Protein AF-A0A377E8X3-F1 (afdb_monomer)

Secondary structure (DSSP, 8-state):
---------TTTT--HHHHHHHHHHTT-HHHHHHH----TTS--TTTTSSSHHHHHHHHHHHHHHHTHHHHHHHHHHHHT--

pLDDT: mean 97.31, std 3.92, range [70.62, 98.81]

Sequence (82 aa):
MAKDIRFETPLMWIDKAETWALADYYGKLDLVRNETLTCYNGMKGDGCGHCAACNLRTNGLNHYLADKPTVMAAMKQKTGLK

Organism: Escherichia coli (NCBI:txid562)

Radius of gyration: 14.64 Å; Cα contacts (8 Å, |Δi|>4): 92; chains: 1; bounding box: 29×39×41 Å

Solvent-accessible surface area (backbone atoms only — not comparable to full-atom values): 4828 Å² total; per-residue (Å²): 134,85,77,95,74,86,86,83,64,89,60,78,88,52,55,61,24,25,51,46,35,55,32,44,74,74,75,36,38,66,55,57,46,53,75,36,75,64,24,87,84,73,34,50,31,75,35,77,68,78,44,72,53,19,47,53,54,50,51,15,47,52,54,23,71,75,40,47,70,63,37,39,49,53,36,25,66,76,66,73,55,132

InterPro domains:
  IPR014729 Rossmann-like alpha/beta/alpha sandwich fold [G3DSA:3.40.50.620] (1-82)
  IPR018317 Queuosine biosynthesis protein QueC [PF06508] (2-64)
  IPR018317 Queuosine biosynthesis protein QueC [PTHR42914] (2-73)

Nearest PDB structures (foldseek):
  2pg3-assembly1_A-2  TM=1.006E+00  e=3.792E-10  Pectobacterium atrosepticum SCRI1043
  3bl5-assembly1_A  TM=1.003E+00  e=1.329E-05  unclassified
  3bl5-assembly6_F  TM=9.937E-01  e=1.096E-05  unclassified

Foldseek 3Di:
DDDDDDDDDLCPPAALLLVLLVCVVVVNNVVQQAVDDQEPVRDGHCYDCPDPSSVRNVVSVVVCVVPVVVSNVVSCVVNVHD

Structure (mmCIF, N/CA/C/O backbone):
data_AF-A0A377E8X3-F1
#
_entry.id   AF-A0A377E8X3-F1
#
loop_
_atom_site.group_PDB
_atom_site.id
_atom_site.type_symbol
_atom_site.label_atom_id
_atom_site.label_alt_id
_atom_site.label_comp_id
_atom_site.label_asym_id
_atom_site.label_entity_id
_atom_site.label_seq_id
_atom_site.pdbx_PDB_ins_code
_atom_site.Cartn_x
_atom_site.Cartn_y
_atom_site.Cartn_z
_atom_site.occupancy
_atom_site.B_iso_or_equiv
_atom_site.auth_seq_id
_atom_site.auth_comp_id
_atom_site.auth_asym_id
_atom_site.auth_atom_id
_atom_site.pdbx_PDB_model_num
ATOM 1 N N . MET A 1 1 ? -6.046 -29.442 25.882 1.00 70.62 1 MET A N 1
ATOM 2 C CA . MET A 1 1 ? -6.995 -28.308 25.816 1.00 70.62 1 MET A CA 1
ATOM 3 C C . MET A 1 1 ? -6.489 -27.342 24.756 1.00 70.62 1 MET A C 1
ATOM 5 O O . MET A 1 1 ? -5.293 -27.071 24.756 1.00 70.62 1 MET A O 1
ATOM 9 N N . ALA A 1 2 ? -7.337 -26.895 23.828 1.00 83.06 2 ALA A N 1
ATOM 10 C CA . ALA A 1 2 ? -6.945 -25.903 22.825 1.00 83.06 2 ALA A CA 1
ATOM 11 C C . ALA A 1 2 ? -6.866 -24.510 23.472 1.00 83.06 2 ALA A C 1
ATOM 13 O O . ALA A 1 2 ? -7.697 -24.182 24.317 1.00 83.06 2 ALA A O 1
ATOM 14 N N . LYS A 1 3 ? -5.848 -23.721 23.113 1.00 88.69 3 LYS A N 1
ATOM 15 C CA . LYS A 1 3 ? -5.722 -22.322 23.545 1.00 88.69 3 LYS A CA 1
ATOM 16 C C . LYS A 1 3 ? -6.597 -21.438 22.663 1.00 88.69 3 LYS A C 1
ATOM 18 O O . LYS A 1 3 ? -6.666 -21.665 21.459 1.00 88.69 3 LYS A O 1
ATOM 23 N N . ASP A 1 4 ? -7.194 -20.418 23.264 1.00 92.56 4 ASP A N 1
ATOM 24 C CA . ASP A 1 4 ? -7.898 -19.370 22.532 1.00 92.56 4 ASP A CA 1
ATOM 25 C C . ASP A 1 4 ? -6.872 -18.442 21.863 1.00 92.56 4 ASP A C 1
ATOM 27 O O . ASP A 1 4 ? -6.222 -17.622 22.515 1.00 92.56 4 ASP A O 1
ATOM 31 N N . ILE A 1 5 ? -6.638 -18.662 20.569 1.00 95.94 5 ILE A N 1
ATOM 32 C CA . ILE A 1 5 ? -5.704 -17.892 19.745 1.00 95.94 5 ILE A CA 1
ATOM 33 C C . ILE A 1 5 ? -6.514 -17.211 18.651 1.00 95.94 5 ILE A C 1
ATOM 35 O O . ILE A 1 5 ? -7.216 -17.868 17.884 1.00 95.94 5 ILE A O 1
ATOM 39 N N . ARG A 1 6 ? -6.369 -15.889 18.546 1.00 96.56 6 ARG A N 1
ATOM 40 C CA . ARG A 1 6 ? -7.022 -15.102 17.500 1.00 96.56 6 ARG A CA 1
ATOM 41 C C . ARG A 1 6 ? -6.163 -15.062 16.242 1.00 96.56 6 ARG A C 1
ATOM 43 O O . ARG A 1 6 ? -4.960 -14.817 16.318 1.00 96.56 6 ARG A O 1
ATOM 50 N N . PHE A 1 7 ? -6.798 -15.235 15.087 1.00 96.50 7 PHE A N 1
ATOM 51 C CA . PHE A 1 7 ? -6.190 -14.966 13.786 1.00 96.50 7 PHE A CA 1
ATOM 52 C C . PHE A 1 7 ? -6.708 -13.638 13.256 1.00 96.50 7 PHE A C 1
ATOM 54 O O . PHE A 1 7 ? -7.872 -13.508 12.883 1.00 96.50 7 PHE A O 1
ATOM 61 N N . GLU A 1 8 ? -5.830 -12.644 13.236 1.00 97.06 8 GLU A N 1
ATOM 62 C CA . GLU A 1 8 ? -6.135 -11.322 12.708 1.00 97.06 8 GLU A CA 1
ATOM 63 C C . GLU A 1 8 ? -5.628 -11.230 11.267 1.00 97.06 8 GLU A C 1
ATOM 65 O O . GLU A 1 8 ? -4.488 -11.580 10.963 1.00 97.06 8 GLU A O 1
ATOM 70 N N . THR A 1 9 ? -6.495 -10.784 10.359 1.00 97.62 9 THR A N 1
ATOM 71 C CA . THR A 1 9 ? -6.204 -10.685 8.923 1.00 97.62 9 THR A CA 1
ATOM 72 C C . THR A 1 9 ? -6.432 -9.246 8.449 1.00 97.62 9 THR A C 1
ATOM 74 O O . THR A 1 9 ? -7.376 -8.970 7.712 1.00 97.62 9 THR A O 1
ATOM 77 N N . PRO A 1 10 ? -5.577 -8.291 8.865 1.00 97.12 10 PRO A N 1
ATOM 78 C CA . PRO A 1 10 ? -5.807 -6.857 8.642 1.00 97.12 10 PRO A CA 1
ATOM 79 C C . PRO A 1 10 ? -5.873 -6.466 7.160 1.00 97.12 10 PRO A C 1
ATOM 81 O O . PRO A 1 10 ? -6.388 -5.405 6.825 1.00 97.12 10 PRO A O 1
ATOM 84 N N . LEU A 1 11 ? -5.363 -7.324 6.272 1.00 98.25 11 LEU A N 1
ATOM 85 C CA . LEU A 1 11 ? -5.343 -7.092 4.831 1.00 98.25 11 LEU A CA 1
ATOM 86 C C . LEU A 1 11 ? -6.496 -7.781 4.077 1.00 98.25 11 LEU A C 1
ATOM 88 O O . LEU A 1 11 ? -6.558 -7.673 2.860 1.00 98.25 11 LEU A O 1
ATOM 92 N N . MET A 1 12 ? -7.387 -8.510 4.765 1.00 98.12 12 MET A N 1
ATOM 93 C CA . MET A 1 12 ? -8.369 -9.411 4.135 1.00 98.12 12 MET A CA 1
ATOM 94 C C . MET A 1 12 ? -9.261 -8.719 3.094 1.00 98.12 12 MET A C 1
ATOM 96 O O . MET A 1 12 ? -9.573 -9.304 2.062 1.00 98.12 12 MET A O 1
ATOM 100 N N . TRP A 1 13 ? -9.670 -7.479 3.365 1.00 98.25 13 TRP A N 1
ATOM 101 C CA . TRP A 1 13 ? -10.676 -6.768 2.569 1.00 98.25 13 TRP A CA 1
ATOM 102 C C . TRP A 1 13 ? -10.135 -5.549 1.828 1.00 98.25 13 TRP A C 1
ATOM 104 O O . TRP A 1 13 ? -10.921 -4.803 1.241 1.00 98.25 13 TRP A O 1
ATOM 114 N N . ILE A 1 14 ? -8.819 -5.338 1.856 1.00 98.56 14 ILE A N 1
ATOM 115 C CA . ILE A 1 14 ? -8.188 -4.185 1.218 1.00 98.56 14 ILE A CA 1
ATOM 116 C C . ILE A 1 14 ? -7.372 -4.596 -0.004 1.00 98.56 14 ILE A C 1
ATOM 118 O O . ILE A 1 14 ? -6.717 -5.638 -0.021 1.00 98.56 14 ILE A O 1
ATOM 122 N N . ASP A 1 15 ? -7.412 -3.766 -1.038 1.00 98.69 15 ASP A N 1
ATOM 123 C CA . ASP A 1 15 ? -6.631 -3.973 -2.249 1.00 98.69 15 ASP A CA 1
ATOM 124 C C . ASP A 1 15 ? -5.173 -3.500 -2.086 1.00 98.69 15 ASP A C 1
ATOM 126 O O . ASP A 1 15 ? -4.703 -3.117 -1.005 1.00 98.69 15 ASP A O 1
ATOM 130 N N . LYS A 1 16 ? -4.403 -3.546 -3.180 1.00 98.62 16 LYS A N 1
ATOM 131 C CA . LYS A 1 16 ? -2.990 -3.165 -3.139 1.00 98.62 16 LYS A CA 1
ATOM 132 C C . LYS A 1 16 ? -2.776 -1.662 -2.937 1.00 98.62 16 LYS A C 1
ATOM 134 O O . LYS A 1 16 ? -1.786 -1.302 -2.306 1.00 98.62 16 LYS A O 1
ATOM 139 N N . ALA A 1 17 ? -3.661 -0.808 -3.447 1.00 98.81 17 ALA A N 1
ATOM 140 C CA . ALA A 1 17 ? -3.590 0.638 -3.247 1.00 98.81 17 ALA A CA 1
ATOM 141 C C . ALA A 1 17 ? -3.930 1.000 -1.796 1.00 98.81 17 ALA A C 1
ATOM 143 O O . ALA A 1 17 ? -3.215 1.762 -1.151 1.00 98.81 17 ALA A O 1
ATOM 144 N N . GLU A 1 18 ? -4.951 0.366 -1.236 1.00 98.81 18 GLU A N 1
ATOM 145 C CA . GLU A 1 18 ? -5.337 0.522 0.164 1.00 98.81 18 GLU A CA 1
ATOM 146 C C . GLU A 1 18 ? -4.266 -0.039 1.114 1.00 98.81 18 GLU A C 1
ATOM 148 O O . GLU A 1 18 ? -4.000 0.538 2.164 1.00 98.81 18 GLU A O 1
ATOM 153 N N . THR A 1 19 ? -3.556 -1.101 0.723 1.00 98.69 19 THR A N 1
ATOM 154 C CA . THR A 1 19 ? -2.377 -1.584 1.466 1.00 98.69 19 THR A CA 1
ATOM 155 C C . THR A 1 19 ? -1.262 -0.526 1.515 1.00 98.69 19 THR A C 1
ATOM 157 O O . THR A 1 19 ? -0.595 -0.381 2.540 1.00 98.69 19 THR A O 1
ATOM 160 N N . TRP A 1 20 ? -1.057 0.239 0.435 1.00 98.75 20 TRP A N 1
ATOM 161 C CA . TRP A 1 20 ? -0.128 1.376 0.445 1.00 98.75 20 TRP A CA 1
ATOM 162 C C . TRP A 1 20 ? -0.617 2.510 1.342 1.00 98.75 20 TRP A C 1
ATOM 164 O O . TRP A 1 20 ? 0.178 3.051 2.112 1.00 98.75 20 TRP A O 1
ATOM 174 N N . ALA A 1 21 ? -1.915 2.819 1.304 1.00 98.75 21 ALA A N 1
ATOM 175 C CA . ALA A 1 21 ? -2.519 3.792 2.208 1.00 98.75 21 ALA A CA 1
ATOM 176 C C . ALA A 1 21 ? -2.340 3.392 3.678 1.00 98.75 21 ALA A C 1
ATOM 178 O O . ALA A 1 21 ? -2.035 4.245 4.505 1.00 98.75 21 ALA A O 1
ATOM 179 N N . LEU A 1 22 ? -2.453 2.102 4.010 1.00 98.69 22 LEU A N 1
ATOM 180 C CA . LEU A 1 22 ? -2.214 1.600 5.364 1.00 98.69 22 LEU A CA 1
ATOM 181 C C . LEU A 1 22 ? -0.755 1.807 5.806 1.00 98.69 22 LEU A C 1
ATOM 183 O O . LEU A 1 22 ? -0.505 2.206 6.941 1.00 98.69 22 LEU A O 1
ATOM 187 N N . ALA A 1 23 ? 0.218 1.586 4.918 1.00 98.69 23 ALA A N 1
ATOM 188 C CA . ALA A 1 23 ? 1.620 1.885 5.218 1.00 98.69 23 ALA A CA 1
ATOM 189 C C . ALA A 1 23 ? 1.858 3.392 5.432 1.00 98.69 23 ALA A C 1
ATOM 191 O O . ALA A 1 23 ? 2.604 3.772 6.338 1.00 98.69 23 ALA A O 1
ATOM 192 N N . ASP A 1 24 ? 1.217 4.246 4.628 1.00 98.56 24 ASP A N 1
ATOM 193 C CA . ASP A 1 24 ? 1.299 5.707 4.757 1.00 98.56 24 ASP A CA 1
ATOM 194 C C . ASP A 1 24 ? 0.605 6.211 6.035 1.00 98.56 24 ASP A C 1
ATOM 196 O O . ASP A 1 24 ? 1.137 7.073 6.726 1.00 98.56 24 ASP A O 1
ATOM 200 N N . TYR A 1 25 ? -0.517 5.598 6.433 1.00 98.50 25 TYR A N 1
ATOM 201 C CA . TYR A 1 25 ? -1.230 5.903 7.680 1.00 98.50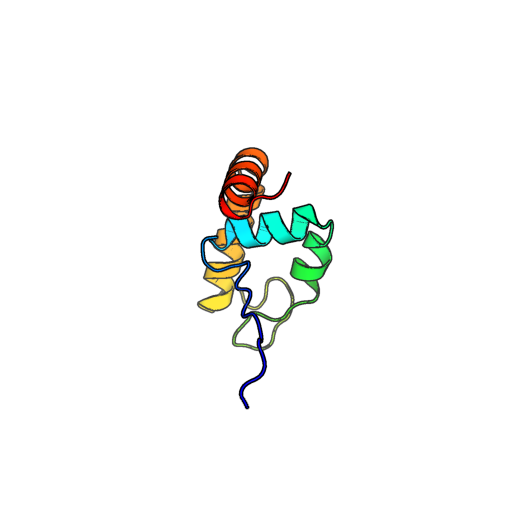 25 TYR A CA 1
ATOM 202 C C . TYR A 1 25 ? -0.326 5.797 8.915 1.00 98.50 25 TYR A C 1
ATOM 204 O O . TYR A 1 25 ? -0.387 6.635 9.812 1.00 98.50 25 TYR A O 1
ATOM 212 N N . TYR A 1 26 ? 0.559 4.798 8.942 1.00 98.44 26 TYR A N 1
ATOM 213 C CA . TYR A 1 26 ? 1.541 4.620 10.014 1.00 98.44 26 TYR A CA 1
ATOM 214 C C . TYR A 1 26 ? 2.866 5.368 9.780 1.00 98.44 26 TYR A C 1
ATOM 216 O O . TYR A 1 26 ? 3.824 5.174 10.532 1.00 98.44 26 TYR A O 1
ATOM 224 N N . GLY A 1 27 ? 2.962 6.199 8.737 1.00 98.38 27 GLY A N 1
ATOM 225 C CA . GLY A 1 27 ? 4.177 6.938 8.390 1.00 98.38 27 GLY A CA 1
ATOM 226 C C . GLY A 1 27 ? 5.338 6.035 7.960 1.00 98.38 27 GLY A C 1
ATOM 227 O O . GLY A 1 27 ? 6.502 6.365 8.188 1.00 98.38 27 GLY A O 1
ATOM 228 N N . LYS A 1 28 ? 5.041 4.856 7.396 1.00 98.56 28 LYS A N 1
ATOM 229 C CA . LYS A 1 28 ? 6.026 3.846 6.961 1.00 98.56 28 LYS A CA 1
ATOM 230 C C . LYS A 1 28 ? 5.998 3.585 5.456 1.00 98.56 28 LYS A C 1
ATOM 232 O O . LYS A 1 28 ? 6.556 2.581 5.015 1.00 98.56 28 LYS A O 1
ATOM 237 N N . LEU A 1 29 ? 5.403 4.480 4.665 1.00 98.38 29 LEU A N 1
ATOM 238 C CA . LEU A 1 29 ? 5.331 4.340 3.210 1.00 98.38 29 LEU A CA 1
ATOM 239 C C . LEU A 1 29 ? 6.716 4.131 2.582 1.00 98.38 29 LEU A C 1
ATOM 241 O O . LEU A 1 29 ? 6.914 3.146 1.876 1.00 98.38 29 LEU A O 1
ATOM 245 N N . ASP A 1 30 ? 7.683 4.998 2.892 1.00 98.25 30 ASP A N 1
ATOM 246 C CA . ASP A 1 30 ? 9.032 4.923 2.312 1.00 98.25 30 ASP A CA 1
ATOM 247 C C . ASP A 1 30 ? 9.786 3.665 2.742 1.00 98.25 30 ASP A C 1
ATOM 249 O O . ASP A 1 30 ? 10.455 3.029 1.928 1.00 98.25 30 ASP A O 1
ATOM 253 N N . LEU A 1 31 ? 9.622 3.253 4.004 1.00 98.50 31 LEU A N 1
ATOM 254 C CA . LEU A 1 31 ? 10.203 2.012 4.513 1.00 98.50 31 LEU A CA 1
ATOM 255 C C . LEU A 1 31 ? 9.666 0.810 3.732 1.00 98.50 31 LEU A C 1
ATOM 257 O O . LEU A 1 31 ? 10.434 -0.003 3.222 1.00 98.50 31 LEU A O 1
ATOM 261 N N . VAL A 1 32 ? 8.340 0.703 3.606 1.00 98.56 32 VAL A N 1
ATOM 262 C CA . VAL A 1 32 ? 7.716 -0.388 2.851 1.00 98.56 32 VAL A CA 1
ATOM 263 C C . VAL A 1 32 ? 8.132 -0.315 1.390 1.00 98.56 32 VAL A C 1
ATOM 265 O O . VAL A 1 32 ? 8.430 -1.354 0.796 1.00 98.56 32 VAL A O 1
ATOM 268 N N . ARG A 1 33 ? 8.188 0.884 0.803 1.00 98.31 33 ARG A N 1
ATOM 269 C CA . ARG A 1 33 ? 8.529 1.062 -0.603 1.00 98.31 33 ARG A CA 1
ATOM 270 C C . ARG A 1 33 ? 9.939 0.601 -0.912 1.00 98.31 33 ARG A C 1
ATOM 272 O O . ARG A 1 33 ? 10.068 -0.190 -1.838 1.00 98.31 33 ARG A O 1
ATOM 279 N N . ASN A 1 34 ? 10.925 1.037 -0.134 1.00 98.44 34 ASN A N 1
ATOM 280 C CA . ASN A 1 34 ? 12.339 0.909 -0.480 1.00 98.44 34 ASN A CA 1
ATOM 281 C C . ASN A 1 34 ? 13.001 -0.336 0.126 1.00 98.44 34 ASN A C 1
ATOM 283 O O . ASN A 1 34 ? 13.842 -0.956 -0.522 1.00 98.44 34 ASN A O 1
ATOM 287 N N . GLU A 1 35 ? 12.583 -0.762 1.321 1.00 98.38 35 GLU A N 1
ATOM 288 C CA . GLU A 1 35 ? 13.304 -1.800 2.076 1.00 98.38 35 GLU A CA 1
ATOM 289 C C . GLU A 1 35 ? 12.698 -3.204 1.961 1.00 98.38 35 GLU A C 1
ATOM 291 O O . GLU A 1 35 ? 13.321 -4.186 2.372 1.00 98.38 35 GLU A O 1
ATOM 296 N N . THR A 1 36 ? 11.500 -3.345 1.384 1.00 98.56 36 THR A N 1
ATOM 297 C CA . THR A 1 36 ? 10.846 -4.659 1.241 1.00 98.56 36 THR A CA 1
ATOM 298 C C . THR A 1 36 ? 11.122 -5.315 -0.111 1.00 98.56 36 THR A C 1
ATOM 300 O O . THR A 1 36 ? 11.354 -4.654 -1.126 1.00 98.56 36 THR A O 1
ATOM 303 N N . LEU A 1 37 ? 11.076 -6.650 -0.127 1.00 98.56 37 LEU A N 1
ATOM 304 C CA . LEU A 1 37 ? 11.202 -7.467 -1.330 1.00 98.56 37 LEU A CA 1
ATOM 305 C C . LEU A 1 37 ? 9.837 -8.047 -1.711 1.00 98.56 37 LEU A C 1
ATOM 307 O O . LEU A 1 37 ? 9.241 -8.821 -0.970 1.00 98.56 37 LEU A O 1
ATOM 311 N N . THR A 1 38 ? 9.344 -7.675 -2.889 1.00 98.56 38 THR A N 1
ATOM 312 C CA . THR A 1 38 ? 8.159 -8.290 -3.518 1.00 98.56 38 THR A CA 1
ATOM 313 C C . THR A 1 38 ? 8.497 -8.922 -4.869 1.00 98.56 38 THR A C 1
ATOM 315 O O . THR A 1 38 ? 7.798 -9.822 -5.324 1.00 98.56 38 THR A O 1
ATOM 318 N N . CYS A 1 39 ? 9.568 -8.456 -5.516 1.00 98.62 39 CYS A N 1
ATOM 319 C CA . CYS A 1 39 ? 10.006 -8.929 -6.821 1.00 98.62 39 CYS A CA 1
ATOM 320 C C . CYS A 1 39 ? 10.345 -10.424 -6.795 1.00 98.62 39 CYS A C 1
ATOM 322 O O . CYS A 1 39 ? 11.137 -10.866 -5.963 1.00 98.62 39 CYS A O 1
ATOM 324 N N . TYR A 1 40 ? 9.839 -11.179 -7.771 1.00 98.56 40 TYR A N 1
ATOM 325 C CA . TYR A 1 40 ? 10.196 -12.592 -7.940 1.00 98.56 40 TYR A CA 1
ATOM 326 C C . TYR A 1 40 ? 11.675 -12.818 -8.279 1.00 98.56 40 TYR A C 1
ATOM 328 O O . TYR A 1 40 ? 12.196 -13.899 -8.041 1.00 98.56 4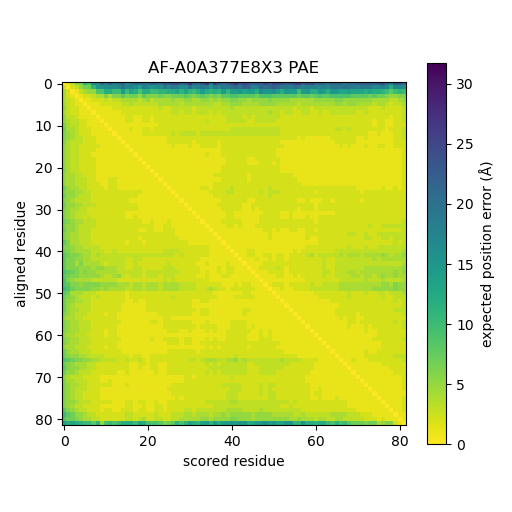0 TYR A O 1
ATOM 336 N N . ASN A 1 41 ? 12.367 -11.785 -8.763 1.00 98.25 41 ASN A N 1
ATOM 337 C CA . ASN A 1 41 ? 13.782 -11.843 -9.135 1.00 98.25 41 ASN A CA 1
ATOM 338 C C . ASN A 1 41 ? 14.716 -11.299 -8.038 1.00 98.25 41 ASN A C 1
ATOM 340 O O . ASN A 1 41 ? 15.853 -10.940 -8.322 1.00 98.25 41 ASN A O 1
ATOM 344 N N . GLY A 1 42 ? 14.241 -11.156 -6.795 1.00 98.00 42 GLY A N 1
ATOM 345 C CA . GLY A 1 42 ? 15.104 -10.804 -5.659 1.00 98.00 42 GLY A CA 1
ATOM 346 C C . GLY A 1 42 ? 15.503 -9.326 -5.544 1.00 98.00 42 GLY A C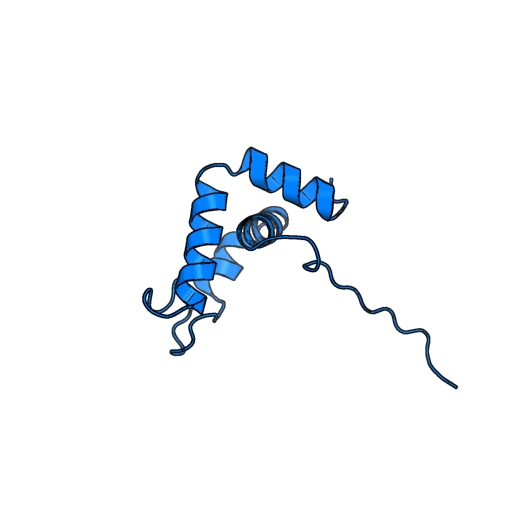 1
ATOM 347 O O . GLY A 1 42 ? 16.232 -8.967 -4.623 1.00 98.00 42 GLY A O 1
ATOM 348 N N . MET A 1 43 ? 15.013 -8.447 -6.423 1.00 98.00 43 MET A N 1
ATOM 349 C CA . MET A 1 43 ? 15.289 -7.006 -6.340 1.00 98.00 43 MET A CA 1
ATOM 350 C C . MET A 1 43 ? 14.343 -6.303 -5.359 1.00 98.00 43 MET A C 1
ATOM 352 O O . MET A 1 43 ? 13.121 -6.349 -5.524 1.00 98.00 43 MET A O 1
ATOM 356 N N . LYS A 1 44 ? 14.914 -5.656 -4.335 1.00 97.75 44 LYS A N 1
ATOM 357 C CA . LYS A 1 44 ? 14.171 -4.844 -3.357 1.00 97.75 44 LYS A CA 1
ATOM 358 C C . LYS A 1 44 ? 13.571 -3.595 -4.008 1.00 97.75 44 LYS A C 1
ATOM 360 O O . LYS A 1 44 ? 13.916 -3.240 -5.137 1.00 97.75 44 LYS A O 1
ATOM 365 N N . GLY A 1 45 ? 12.705 -2.906 -3.275 1.00 97.31 45 GLY A N 1
ATOM 366 C CA . GLY A 1 45 ? 12.197 -1.612 -3.704 1.00 97.31 45 GLY A CA 1
ATOM 367 C C . GLY A 1 45 ? 11.086 -1.735 -4.748 1.00 97.31 45 GLY A C 1
ATOM 368 O O . GLY A 1 45 ? 10.151 -2.534 -4.610 1.00 97.31 45 GLY A O 1
ATOM 369 N N . ASP A 1 46 ? 11.237 -0.973 -5.831 1.00 96.06 46 ASP A N 1
ATOM 370 C CA . ASP A 1 46 ? 10.366 -1.031 -7.013 1.00 96.06 46 ASP A CA 1
ATOM 371 C C . ASP A 1 46 ? 10.585 -2.336 -7.830 1.00 96.06 46 ASP A C 1
ATOM 373 O O . ASP A 1 46 ? 9.717 -2.779 -8.588 1.00 96.06 46 ASP A O 1
ATOM 377 N N . GLY A 1 47 ? 11.698 -3.042 -7.595 1.00 97.81 47 GLY A N 1
ATOM 378 C CA . GLY A 1 47 ? 11.974 -4.358 -8.167 1.00 97.81 47 GLY A CA 1
ATOM 379 C C . GLY A 1 47 ? 12.317 -4.328 -9.660 1.00 97.81 47 GLY A C 1
ATOM 380 O O . GLY A 1 47 ? 12.871 -3.361 -10.165 1.00 97.81 47 GLY A O 1
ATOM 381 N N . CYS A 1 48 ? 12.027 -5.420 -10.379 1.00 97.88 48 CYS A N 1
ATOM 382 C CA . CYS A 1 48 ? 12.424 -5.570 -11.790 1.00 97.88 48 CYS A CA 1
ATOM 383 C C . CYS A 1 48 ? 11.516 -4.877 -12.804 1.00 97.88 48 CYS A C 1
ATOM 385 O O . CYS A 1 48 ? 11.881 -4.777 -13.969 1.00 97.88 48 CYS A O 1
ATOM 387 N N . GLY A 1 49 ? 10.311 -4.473 -12.402 1.00 96.88 49 GLY A N 1
ATOM 388 C CA . GLY A 1 49 ? 9.339 -3.837 -13.296 1.00 96.88 49 GLY A CA 1
ATOM 389 C C . GLY A 1 49 ? 8.716 -4.738 -14.374 1.00 96.88 49 GLY A C 1
ATOM 390 O O . GLY A 1 49 ? 7.838 -4.271 -15.084 1.00 96.88 49 GLY A O 1
ATOM 391 N N . HIS A 1 50 ? 9.120 -6.008 -14.502 1.00 97.25 50 HIS A N 1
ATOM 392 C CA . HIS A 1 50 ? 8.623 -6.905 -15.560 1.00 97.25 50 HIS A CA 1
ATOM 393 C C . HIS A 1 50 ? 8.045 -8.238 -15.050 1.00 97.25 50 HIS A C 1
ATOM 395 O O . HIS A 1 50 ? 7.602 -9.065 -15.845 1.00 97.25 50 HIS A O 1
ATOM 401 N N . CYS A 1 51 ? 8.052 -8.487 -13.735 1.00 98.56 51 CYS A N 1
ATOM 402 C CA . CYS A 1 51 ? 7.401 -9.659 -13.142 1.00 98.56 51 CYS A CA 1
ATOM 403 C C . CYS A 1 51 ? 5.994 -9.317 -12.631 1.00 98.56 51 CYS A C 1
ATOM 405 O O . CYS A 1 51 ? 5.719 -8.174 -12.260 1.00 98.56 51 CYS A O 1
ATOM 407 N N . ALA A 1 52 ? 5.113 -10.318 -12.541 1.00 98.56 52 ALA A N 1
ATOM 408 C CA . ALA A 1 52 ? 3.722 -10.111 -12.127 1.00 98.56 52 ALA A CA 1
ATOM 409 C C . ALA A 1 52 ? 3.591 -9.441 -10.743 1.00 98.56 52 ALA A C 1
ATOM 411 O O . ALA A 1 52 ? 2.765 -8.545 -10.568 1.00 98.56 52 ALA A O 1
ATOM 412 N N . ALA A 1 53 ? 4.444 -9.810 -9.780 1.00 98.56 53 ALA A N 1
ATOM 413 C CA . ALA A 1 53 ? 4.436 -9.212 -8.446 1.00 98.56 53 ALA A CA 1
ATOM 414 C C . ALA A 1 53 ? 4.816 -7.719 -8.457 1.00 98.56 53 ALA A C 1
ATOM 416 O O . ALA A 1 53 ? 4.186 -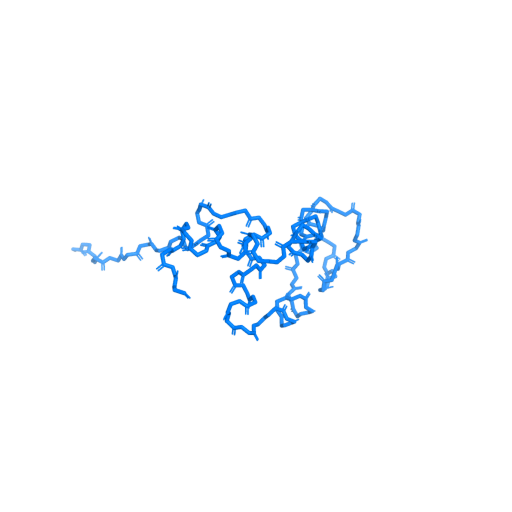6.923 -7.757 1.00 98.56 53 ALA A O 1
ATOM 417 N N . CYS A 1 54 ? 5.804 -7.329 -9.275 1.00 98.56 54 CYS A N 1
ATOM 418 C CA . CYS A 1 54 ? 6.156 -5.922 -9.484 1.00 98.56 54 CYS A CA 1
ATOM 419 C C . CYS A 1 54 ? 4.990 -5.160 -10.117 1.00 98.56 54 CYS A C 1
ATOM 421 O O . CYS A 1 54 ? 4.619 -4.113 -9.603 1.00 98.56 54 CYS A O 1
ATOM 423 N N . ASN A 1 55 ? 4.358 -5.712 -11.157 1.00 98.50 55 ASN A N 1
ATOM 424 C CA . ASN A 1 55 ? 3.242 -5.052 -11.840 1.00 98.50 55 ASN A CA 1
ATOM 425 C C . ASN A 1 55 ? 2.078 -4.770 -10.882 1.00 98.50 55 ASN A C 1
ATOM 427 O O . ASN A 1 55 ? 1.598 -3.642 -10.811 1.00 98.50 55 ASN A O 1
ATOM 431 N N . LEU A 1 56 ? 1.668 -5.760 -10.081 1.00 98.62 56 LEU A N 1
ATOM 432 C CA . LEU A 1 56 ? 0.609 -5.571 -9.085 1.00 98.62 56 LEU A CA 1
ATOM 433 C C . LEU A 1 56 ? 0.983 -4.500 -8.049 1.00 98.62 56 LEU A C 1
ATOM 435 O O . LEU A 1 56 ? 0.173 -3.632 -7.721 1.00 98.62 56 LEU A O 1
ATOM 439 N N . ARG A 1 57 ? 2.216 -4.555 -7.530 1.00 98.56 57 ARG A N 1
ATOM 440 C CA . ARG A 1 57 ? 2.724 -3.616 -6.522 1.00 98.56 57 ARG A CA 1
ATOM 441 C C . ARG A 1 57 ? 2.771 -2.180 -7.051 1.00 98.56 57 ARG A C 1
ATOM 443 O O . ARG A 1 57 ? 2.292 -1.283 -6.356 1.00 98.56 57 ARG A O 1
ATOM 450 N N . THR A 1 58 ? 3.299 -1.985 -8.257 1.00 98.44 58 THR A N 1
ATOM 451 C CA . THR A 1 58 ? 3.411 -0.680 -8.919 1.00 98.44 58 THR A CA 1
ATOM 452 C C . THR A 1 58 ? 2.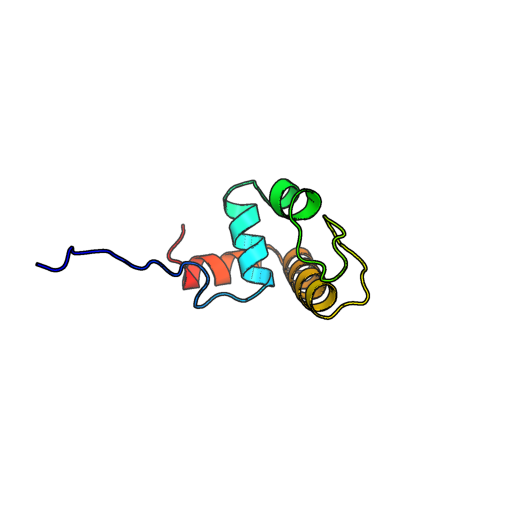043 -0.126 -9.299 1.00 98.44 58 THR A C 1
ATOM 454 O O . THR A 1 58 ? 1.781 1.041 -9.032 1.00 98.44 58 THR A O 1
ATOM 457 N N . ASN A 1 59 ? 1.127 -0.950 -9.819 1.00 98.62 59 ASN A N 1
ATOM 458 C CA . A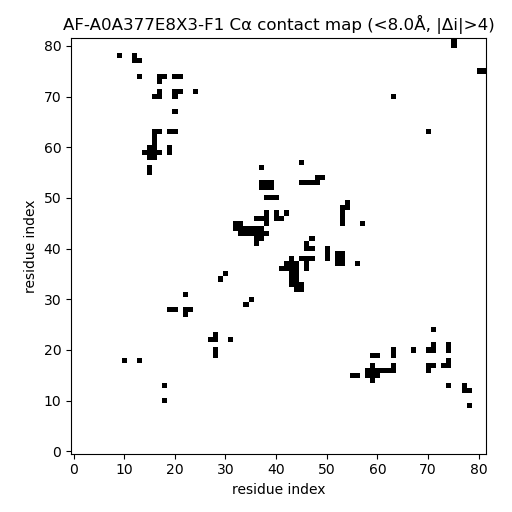SN A 1 59 ? -0.239 -0.513 -10.127 1.0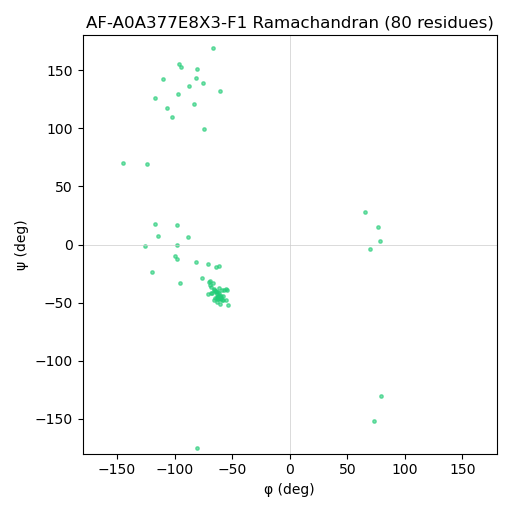0 98.62 59 ASN A CA 1
ATOM 459 C C . ASN A 1 59 ? -0.969 -0.012 -8.874 1.00 98.62 59 ASN A C 1
ATOM 461 O O . ASN A 1 59 ? -1.581 1.053 -8.904 1.00 98.62 59 ASN A O 1
ATOM 465 N N . GLY A 1 60 ? -0.849 -0.739 -7.757 1.00 98.69 60 GLY A N 1
ATOM 466 C CA . GLY A 1 60 ? -1.397 -0.296 -6.476 1.00 98.69 60 GLY A CA 1
ATOM 467 C C . GLY A 1 60 ? -0.776 1.015 -5.990 1.00 98.69 60 GLY A C 1
ATOM 468 O O . GLY A 1 60 ? -1.496 1.888 -5.514 1.00 98.69 60 GLY A O 1
ATOM 469 N N . LEU A 1 61 ? 0.546 1.178 -6.133 1.00 98.69 61 LEU A N 1
ATOM 470 C CA . LEU A 1 61 ? 1.234 2.406 -5.724 1.00 98.69 61 LEU A CA 1
ATOM 471 C C . LEU A 1 61 ? 0.773 3.595 -6.570 1.00 98.69 61 LEU A C 1
ATOM 473 O O . LEU A 1 61 ? 0.445 4.642 -6.026 1.00 98.69 61 LEU A O 1
ATOM 477 N N . ASN A 1 62 ? 0.706 3.419 -7.888 1.00 98.69 62 ASN A N 1
ATOM 478 C CA . ASN A 1 62 ? 0.278 4.460 -8.815 1.00 98.69 62 ASN A CA 1
ATOM 479 C C . ASN A 1 62 ? -1.167 4.888 -8.547 1.00 98.69 62 ASN A C 1
ATOM 481 O O . ASN A 1 62 ? -1.438 6.084 -8.498 1.00 98.69 62 ASN A O 1
ATOM 485 N N . HIS A 1 63 ? -2.075 3.933 -8.318 1.00 98.69 63 HIS A N 1
ATOM 486 C CA . HIS A 1 63 ? -3.457 4.236 -7.948 1.00 98.69 63 HIS A CA 1
ATOM 487 C C . HIS A 1 63 ? -3.521 5.026 -6.633 1.00 98.69 63 HIS A C 1
ATOM 489 O O . HIS A 1 63 ? -4.168 6.069 -6.579 1.00 98.69 63 HIS A O 1
ATOM 495 N N . TYR A 1 64 ? -2.785 4.590 -5.605 1.00 98.75 64 TYR A N 1
ATOM 496 C CA . TYR A 1 64 ? -2.721 5.308 -4.334 1.00 98.75 64 TYR A CA 1
ATOM 497 C C . TYR A 1 64 ? -2.192 6.740 -4.492 1.00 98.75 64 TYR A C 1
ATOM 499 O O . TYR A 1 64 ? -2.765 7.673 -3.943 1.00 98.75 64 TYR A O 1
ATOM 507 N N . LEU A 1 65 ? -1.107 6.937 -5.245 1.00 98.38 65 LEU A N 1
ATOM 508 C CA . LEU A 1 65 ? -0.508 8.258 -5.442 1.00 98.38 65 LEU A CA 1
A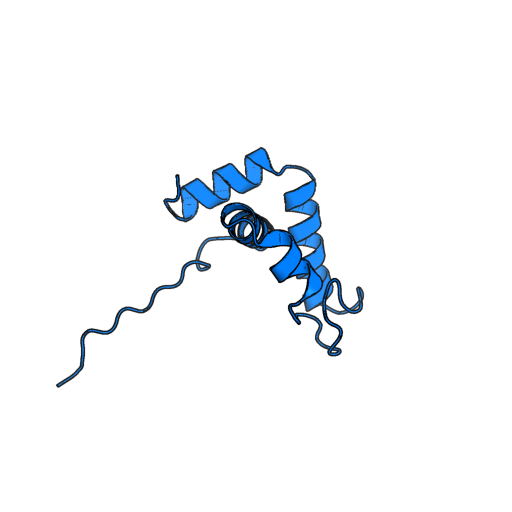TOM 509 C C . LEU A 1 65 ? -1.385 9.193 -6.287 1.00 98.38 65 LEU A C 1
ATOM 511 O O . LEU A 1 65 ? -1.346 10.401 -6.062 1.00 98.38 65 LEU A O 1
ATOM 515 N N . ALA A 1 66 ? -2.159 8.651 -7.231 1.00 98.62 66 ALA A N 1
ATOM 516 C CA . ALA A 1 66 ? -3.054 9.428 -8.084 1.00 98.62 66 ALA A CA 1
ATOM 517 C C . ALA A 1 66 ? -4.242 10.022 -7.311 1.00 98.62 66 ALA A C 1
ATOM 519 O O . ALA A 1 66 ? -4.654 11.140 -7.610 1.00 98.62 66 ALA A O 1
ATOM 520 N N . ASP A 1 67 ? -4.764 9.307 -6.310 1.00 98.12 67 ASP A N 1
ATOM 521 C CA . ASP A 1 67 ? -5.861 9.783 -5.462 1.00 98.12 67 ASP A CA 1
ATOM 522 C C . ASP A 1 67 ? -5.706 9.303 -4.008 1.00 98.12 67 ASP A C 1
ATOM 524 O O . ASP A 1 67 ? -6.442 8.448 -3.501 1.00 98.12 67 ASP A O 1
ATOM 528 N N . LYS A 1 68 ? -4.710 9.872 -3.316 1.00 98.31 68 LYS A N 1
ATOM 529 C CA . LYS A 1 68 ? -4.440 9.540 -1.910 1.00 98.31 68 LYS A CA 1
ATOM 530 C C . LYS A 1 68 ? -5.663 9.729 -1.003 1.00 98.31 68 LYS A C 1
ATOM 532 O O . LYS A 1 68 ? -5.916 8.825 -0.204 1.00 98.31 68 LYS A O 1
ATOM 537 N N . PRO A 1 69 ? -6.408 10.856 -1.058 1.00 98.50 69 PRO A N 1
ATOM 538 C CA . PRO A 1 69 ? -7.526 11.083 -0.145 1.00 98.50 69 PRO A CA 1
ATOM 539 C C . PRO A 1 69 ? -8.623 10.025 -0.275 1.00 98.50 69 PRO A C 1
ATOM 541 O O . PRO A 1 69 ? -9.057 9.484 0.744 1.00 98.50 69 PRO A O 1
ATOM 544 N N . THR A 1 70 ? -9.028 9.682 -1.502 1.00 98.62 70 THR A N 1
ATOM 545 C CA . THR A 1 70 ? -10.083 8.687 -1.734 1.00 98.62 70 THR A CA 1
ATOM 546 C C . THR A 1 70 ? -9.655 7.297 -1.281 1.00 98.62 70 THR A C 1
ATOM 548 O O . THR A 1 70 ? -10.384 6.639 -0.536 1.00 98.62 70 THR A O 1
ATOM 551 N N . VAL A 1 71 ? -8.451 6.857 -1.662 1.00 98.69 71 VAL A N 1
ATOM 552 C CA . VAL A 1 71 ? -7.949 5.526 -1.285 1.00 98.69 71 VAL A CA 1
ATOM 553 C C . VAL A 1 71 ? -7.741 5.422 0.232 1.00 98.69 71 VAL A C 1
ATOM 555 O O . VAL A 1 71 ? -8.081 4.405 0.834 1.00 98.69 71 VAL A O 1
ATOM 558 N N . MET A 1 72 ? -7.247 6.481 0.883 1.00 98.69 72 MET A N 1
ATOM 559 C CA . MET A 1 72 ? -7.107 6.533 2.344 1.00 98.69 72 MET A CA 1
ATOM 560 C C . MET A 1 72 ? -8.466 6.439 3.049 1.00 98.69 72 MET A C 1
ATOM 562 O O . MET A 1 72 ? -8.593 5.714 4.037 1.00 98.69 72 MET A O 1
ATOM 566 N N . ALA A 1 73 ? -9.489 7.138 2.549 1.00 98.56 73 ALA A N 1
ATOM 567 C CA . ALA A 1 73 ? -10.837 7.073 3.106 1.00 98.56 73 ALA A CA 1
ATOM 568 C C . ALA A 1 73 ? -11.442 5.664 2.982 1.00 98.56 73 ALA A C 1
ATOM 570 O O . ALA A 1 73 ? -11.962 5.133 3.966 1.00 98.56 73 ALA A O 1
ATOM 571 N N . ALA A 1 74 ? -11.313 5.030 1.811 1.00 98.50 74 ALA A N 1
ATOM 572 C CA . ALA A 1 74 ? -11.779 3.661 1.581 1.00 98.50 74 ALA A CA 1
ATOM 573 C C . ALA A 1 74 ? -11.054 2.645 2.483 1.00 98.50 74 ALA A C 1
ATOM 575 O O . ALA A 1 74 ? -11.695 1.820 3.140 1.00 98.50 74 ALA A O 1
ATOM 576 N N . MET A 1 75 ? -9.726 2.759 2.603 1.00 98.44 75 MET A N 1
ATOM 577 C CA . MET A 1 75 ? -8.920 1.925 3.499 1.00 98.44 75 MET A CA 1
ATOM 578 C C . MET A 1 75 ? -9.383 2.055 4.956 1.00 98.44 75 MET A C 1
ATOM 580 O O . MET A 1 75 ? -9.619 1.041 5.617 1.00 98.44 75 MET A O 1
ATOM 584 N N . LYS A 1 76 ? -9.578 3.284 5.457 1.00 98.38 76 LYS A N 1
ATOM 585 C CA . LYS A 1 76 ? -10.071 3.537 6.822 1.00 98.38 76 LYS A CA 1
ATOM 586 C C . LYS A 1 76 ? -11.454 2.941 7.057 1.00 98.38 76 LYS A C 1
ATOM 588 O O . LYS A 1 76 ? -11.665 2.276 8.069 1.00 98.38 76 LYS A O 1
ATOM 593 N N . GLN A 1 77 ? -12.369 3.110 6.102 1.00 98.31 77 GLN A N 1
ATOM 594 C CA . GLN A 1 77 ? -13.713 2.539 6.177 1.00 98.31 77 GLN A CA 1
ATOM 595 C C . GLN A 1 77 ? -13.675 1.010 6.319 1.00 98.31 77 GLN A C 1
ATOM 597 O O . GLN A 1 77 ? -14.395 0.453 7.145 1.00 98.31 77 GLN A O 1
ATOM 602 N N . LYS A 1 78 ? -12.829 0.328 5.539 1.00 98.19 78 LYS A N 1
ATOM 603 C CA . LYS A 1 78 ? -12.732 -1.142 5.530 1.00 98.19 78 LYS A CA 1
ATOM 604 C C . LYS A 1 78 ? -11.992 -1.719 6.738 1.00 98.19 78 LYS A C 1
ATOM 606 O O . LYS A 1 78 ? -12.259 -2.851 7.129 1.00 98.19 78 LYS A O 1
ATOM 611 N N . THR A 1 79 ? -11.058 -0.963 7.313 1.00 97.25 79 THR A N 1
ATOM 612 C CA . THR A 1 79 ? -10.213 -1.402 8.441 1.00 97.25 79 THR A CA 1
ATOM 613 C C . THR A 1 79 ? -10.710 -0.921 9.807 1.00 97.25 79 THR A C 1
ATOM 615 O O . THR A 1 79 ? -10.242 -1.412 10.831 1.00 97.25 79 THR A O 1
ATOM 618 N N . GLY A 1 80 ? -11.656 0.024 9.845 1.00 96.62 80 GLY A N 1
ATOM 619 C CA . GLY A 1 80 ? -12.168 0.628 11.079 1.00 96.62 80 GLY A CA 1
ATOM 620 C C . GLY A 1 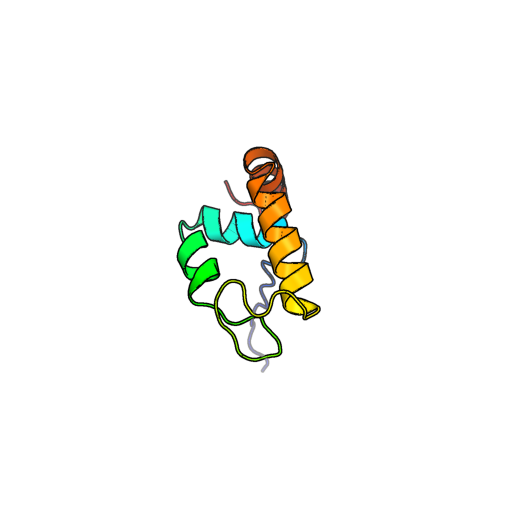80 ? -11.229 1.663 11.712 1.00 96.62 80 GLY A C 1
ATOM 621 O O . GLY A 1 80 ? -11.405 2.019 12.878 1.00 96.62 80 GLY A O 1
ATOM 622 N N . LEU A 1 81 ? -10.223 2.137 10.969 1.00 94.69 81 LEU A N 1
ATOM 623 C CA . LEU A 1 81 ? -9.261 3.140 11.431 1.00 94.69 81 LEU A CA 1
ATOM 624 C C . LEU A 1 81 ? -9.836 4.563 11.344 1.00 94.69 81 LEU A C 1
ATOM 626 O O . LEU A 1 81 ? -10.676 4.861 10.496 1.00 94.69 81 LEU A O 1
ATOM 630 N N . LYS A 1 82 ? -9.365 5.447 12.233 1.00 85.19 82 LYS A N 1
ATOM 631 C CA . LYS A 1 82 ? -9.769 6.863 12.298 1.00 85.19 82 LYS A CA 1
ATOM 632 C C . LYS A 1 82 ? -8.877 7.743 11.438 1.00 85.19 82 LYS A C 1
ATOM 634 O O . LYS A 1 82 ? -7.643 7.540 11.437 1.00 85.19 82 LYS A O 1
#

Mean predicted aligned error: 2.71 Å